Protein AF-A0A946BIQ6-F1 (afdb_monomer)

Structure (mmCIF, N/CA/C/O backbone):
data_AF-A0A946BIQ6-F1
#
_entry.id   AF-A0A946BIQ6-F1
#
loop_
_atom_site.group_PDB
_atom_site.id
_atom_site.type_symbol
_atom_site.label_atom_id
_atom_site.label_alt_id
_atom_site.label_comp_id
_atom_site.label_asym_id
_atom_site.label_entity_id
_atom_site.label_seq_id
_atom_site.pdbx_PDB_ins_code
_atom_site.Cartn_x
_atom_site.Cartn_y
_atom_site.Cartn_z
_atom_site.occupancy
_atom_site.B_iso_or_equiv
_atom_site.auth_seq_id
_atom_site.auth_comp_id
_atom_site.auth_asym_id
_atom_site.auth_atom_id
_atom_site.pdbx_PDB_model_num
ATOM 1 N N . ALA A 1 1 ? 3.561 -7.572 -13.811 1.00 83.50 1 ALA A N 1
ATOM 2 C CA . ALA A 1 1 ? 2.658 -7.752 -12.661 1.00 83.50 1 ALA A CA 1
ATOM 3 C C . ALA A 1 1 ? 2.772 -6.523 -11.781 1.00 83.50 1 ALA A C 1
ATOM 5 O O . ALA A 1 1 ? 3.884 -6.021 -11.626 1.00 83.50 1 ALA A O 1
ATOM 6 N N . ASP A 1 2 ? 1.647 -6.059 -11.250 1.00 92.12 2 ASP A N 1
ATOM 7 C CA . ASP A 1 2 ? 1.585 -4.855 -10.425 1.00 92.12 2 ASP A CA 1
ATOM 8 C C . ASP A 1 2 ? 1.421 -5.251 -8.961 1.00 92.12 2 ASP A C 1
ATOM 10 O O . ASP A 1 2 ? 0.727 -6.221 -8.645 1.00 92.12 2 ASP A O 1
ATOM 14 N N . MET A 1 3 ? 2.107 -4.539 -8.073 1.00 95.19 3 MET A N 1
ATOM 15 C CA . MET A 1 3 ? 2.169 -4.881 -6.655 1.00 95.19 3 MET A CA 1
ATOM 16 C C . MET A 1 3 ? 2.279 -3.624 -5.796 1.00 95.19 3 MET A C 1
ATOM 18 O O . MET A 1 3 ? 2.905 -2.638 -6.180 1.00 95.19 3 MET A O 1
ATOM 22 N N . VAL A 1 4 ? 1.685 -3.681 -4.607 1.00 94.12 4 VAL A N 1
ATOM 23 C CA . VAL A 1 4 ? 1.721 -2.611 -3.611 1.00 94.12 4 VAL A CA 1
ATOM 24 C C . VAL A 1 4 ? 2.178 -3.205 -2.287 1.00 94.12 4 VAL A C 1
ATOM 26 O O .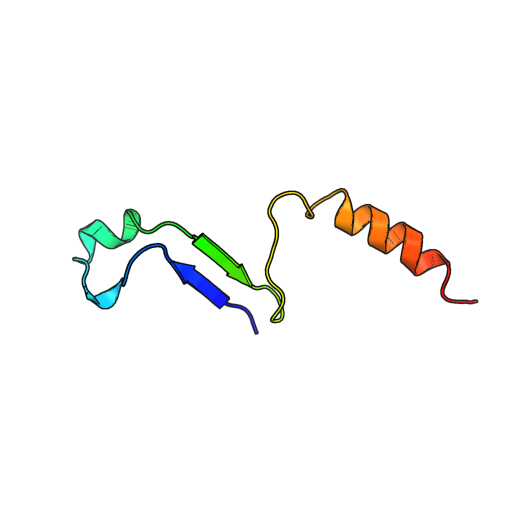 VAL A 1 4 ? 1.652 -4.231 -1.858 1.00 94.12 4 VAL A O 1
ATOM 29 N N . ILE A 1 5 ? 3.141 -2.557 -1.638 1.00 95.12 5 ILE A N 1
ATOM 30 C CA . ILE A 1 5 ? 3.551 -2.879 -0.271 1.00 95.12 5 ILE A CA 1
ATOM 31 C C . ILE A 1 5 ? 2.922 -1.850 0.661 1.00 95.12 5 ILE A C 1
ATOM 33 O O . ILE A 1 5 ? 3.037 -0.640 0.444 1.00 95.12 5 ILE A O 1
ATOM 37 N N . LEU A 1 6 ? 2.229 -2.351 1.679 1.00 97.00 6 LEU A N 1
ATOM 38 C CA . LEU A 1 6 ? 1.541 -1.554 2.685 1.00 97.00 6 LEU A CA 1
ATOM 39 C C . LEU A 1 6 ? 2.415 -1.416 3.928 1.00 97.00 6 LEU A C 1
ATOM 41 O O . LEU A 1 6 ? 3.144 -2.338 4.283 1.00 97.00 6 LEU A O 1
ATOM 45 N N . ASN A 1 7 ? 2.273 -0.292 4.623 1.00 96.81 7 ASN A N 1
ATOM 46 C CA . ASN A 1 7 ? 3.000 -0.009 5.860 1.00 96.81 7 ASN A CA 1
ATOM 47 C C . ASN A 1 7 ? 2.616 -0.922 7.045 1.00 96.81 7 ASN A C 1
ATOM 49 O O . ASN A 1 7 ? 3.249 -0.862 8.098 1.00 96.81 7 ASN A O 1
ATOM 53 N N . GLN A 1 8 ? 1.533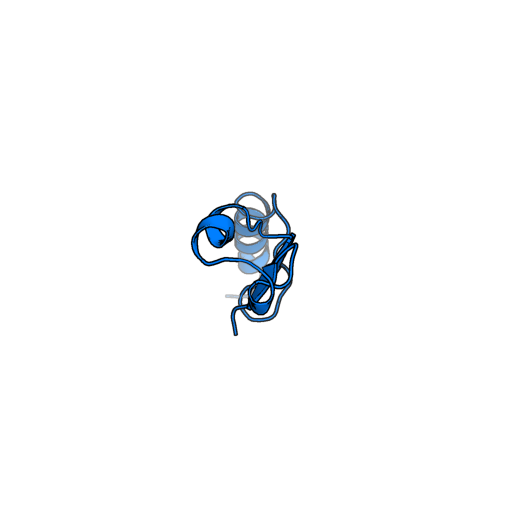 -1.698 6.92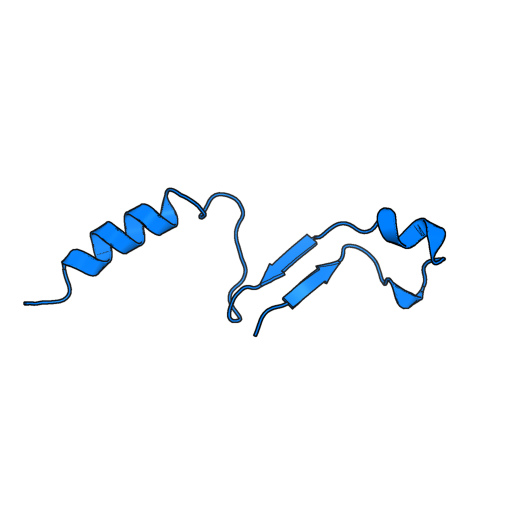2 1.00 96.88 8 GLN A N 1
ATOM 54 C CA . GLN A 1 8 ? 0.992 -2.572 7.964 1.00 96.88 8 GLN A CA 1
ATOM 55 C C . GLN A 1 8 ? 0.340 -3.816 7.351 1.00 96.88 8 GLN A C 1
ATOM 57 O O . GLN A 1 8 ? -0.097 -3.802 6.200 1.00 96.88 8 GLN A O 1
ATOM 62 N N . ASP A 1 9 ? 0.238 -4.877 8.153 1.00 96.19 9 ASP A N 1
ATOM 63 C CA . ASP A 1 9 ? -0.464 -6.109 7.793 1.00 96.19 9 ASP A CA 1
ATOM 64 C C . ASP A 1 9 ? -1.991 -5.890 7.837 1.00 96.19 9 ASP A C 1
ATOM 66 O O . ASP A 1 9 ? -2.555 -5.738 8.927 1.00 96.19 9 ASP A O 1
ATOM 70 N N . PRO A 1 10 ? -2.686 -5.891 6.684 1.00 95.88 10 PRO A N 1
ATOM 71 C CA . PRO A 1 10 ? -4.116 -5.609 6.627 1.00 95.88 10 PRO A CA 1
ATOM 72 C C . PRO A 1 10 ? -4.967 -6.706 7.278 1.00 95.88 10 PRO A C 1
ATOM 74 O O . PRO A 1 10 ? -6.100 -6.434 7.667 1.00 95.88 10 PRO A O 1
ATOM 77 N N . LEU A 1 11 ? -4.446 -7.932 7.423 1.00 96.56 11 LEU A N 1
ATOM 78 C CA . LEU A 1 11 ? -5.187 -9.057 8.003 1.00 96.56 11 LEU A CA 1
ATOM 79 C C . LEU A 1 11 ? -5.273 -8.982 9.530 1.00 96.56 11 LEU A C 1
ATOM 81 O O . LEU A 1 11 ? -6.068 -9.695 10.140 1.00 96.56 11 LEU A O 1
ATOM 85 N N . LYS A 1 12 ? -4.466 -8.115 10.148 1.00 97.06 12 LYS A N 1
ATOM 86 C CA . LYS A 1 12 ? -4.466 -7.868 11.595 1.00 97.06 12 LYS A CA 1
ATOM 87 C C . LYS A 1 12 ? -5.302 -6.655 12.002 1.00 97.06 12 LYS A C 1
ATOM 89 O O . LYS A 1 12 ? -5.449 -6.413 13.196 1.00 97.06 12 LYS A O 1
ATOM 94 N N . LEU A 1 13 ? -5.828 -5.894 11.041 1.00 96.19 13 LEU A N 1
ATOM 95 C CA . LEU A 1 13 ? -6.604 -4.680 11.292 1.00 96.19 13 LEU A CA 1
ATOM 96 C C . LEU A 1 13 ? -8.105 -4.962 11.329 1.00 96.19 13 LEU A C 1
ATOM 98 O O . LEU A 1 13 ? -8.617 -5.827 10.613 1.00 96.19 13 LEU A O 1
ATOM 102 N N . ALA A 1 14 ? -8.843 -4.171 12.109 1.00 97.06 14 ALA A N 1
ATOM 103 C CA . ALA A 1 14 ? -10.295 -4.182 12.011 1.00 97.06 14 ALA A CA 1
ATOM 104 C C . ALA A 1 14 ? -10.743 -3.564 10.667 1.00 97.06 14 ALA A C 1
ATOM 106 O O . ALA A 1 14 ? -10.120 -2.615 10.184 1.00 97.06 14 ALA A O 1
ATOM 107 N N . PRO A 1 15 ? -11.882 -3.984 10.080 1.00 96.25 15 PRO A N 1
ATOM 108 C CA . PRO A 1 15 ? -12.353 -3.445 8.797 1.00 96.25 15 PRO A CA 1
ATOM 109 C C . PRO A 1 15 ? -12.498 -1.915 8.758 1.00 96.25 15 PRO A C 1
ATOM 111 O O . PRO A 1 15 ? -12.289 -1.286 7.723 1.00 96.25 15 PRO A O 1
ATOM 114 N N . LYS A 1 16 ? -12.833 -1.298 9.898 1.00 96.31 16 LYS A N 1
ATOM 115 C CA . LYS A 1 16 ? -12.965 0.162 10.039 1.00 96.31 16 LYS A CA 1
ATOM 116 C C . LYS A 1 16 ? -11.620 0.890 9.952 1.00 96.31 16 LYS A C 1
ATOM 118 O O . LYS A 1 16 ? -11.583 2.060 9.587 1.00 96.31 16 LYS A O 1
ATOM 123 N N . GLU A 1 17 ? -10.533 0.197 10.265 1.00 96.38 17 GLU A N 1
ATOM 124 C CA . GLU A 1 17 ? -9.180 0.745 10.342 1.00 96.38 17 GLU A CA 1
ATOM 125 C C . GLU A 1 17 ? -8.413 0.585 9.030 1.00 96.38 17 GLU A C 1
ATOM 127 O O . GLU A 1 17 ? -7.398 1.247 8.846 1.00 96.38 17 GLU A O 1
ATOM 132 N N . LEU A 1 18 ? -8.915 -0.204 8.072 1.00 95.62 18 LEU A N 1
ATOM 133 C CA . LEU A 1 18 ? -8.276 -0.409 6.763 1.00 95.62 18 LEU A CA 1
ATOM 134 C C . LEU A 1 18 ? -8.003 0.903 6.011 1.00 95.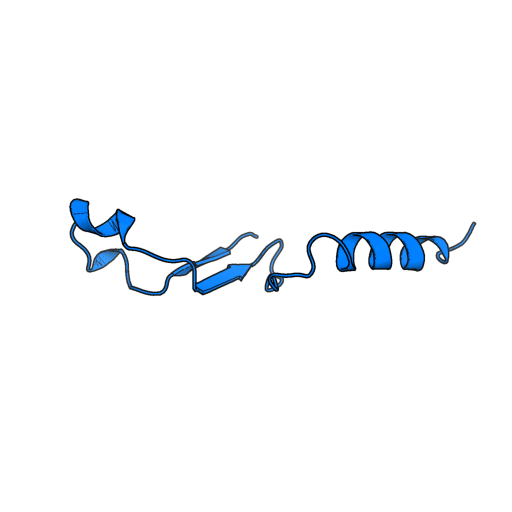62 18 LEU A C 1
ATOM 136 O O . LEU A 1 18 ? -7.059 0.991 5.235 1.00 95.62 18 LEU A O 1
ATOM 140 N N . ARG A 1 19 ? -8.785 1.959 6.266 1.00 94.75 19 ARG A N 1
ATOM 141 C CA . ARG A 1 19 ? -8.560 3.292 5.676 1.00 94.75 19 ARG A CA 1
ATOM 142 C C . ARG A 1 19 ? -7.311 4.007 6.202 1.00 94.75 19 ARG A C 1
ATOM 144 O O . ARG A 1 19 ? -6.927 5.025 5.640 1.00 94.75 19 ARG A O 1
ATOM 151 N N . SER A 1 20 ? -6.703 3.507 7.276 1.00 94.88 20 SER A N 1
ATOM 152 C CA . SER A 1 20 ? -5.447 4.029 7.825 1.00 94.88 20 SER A CA 1
ATOM 153 C C . SER A 1 20 ? -4.204 3.502 7.100 1.00 94.88 20 SER A C 1
ATOM 155 O O . SER A 1 20 ? -3.120 4.064 7.278 1.00 94.88 20 SER A O 1
ATOM 157 N N . LEU A 1 21 ? -4.358 2.457 6.276 1.00 96.56 21 LEU A N 1
ATOM 158 C CA . LEU A 1 21 ? -3.273 1.869 5.500 1.00 96.56 21 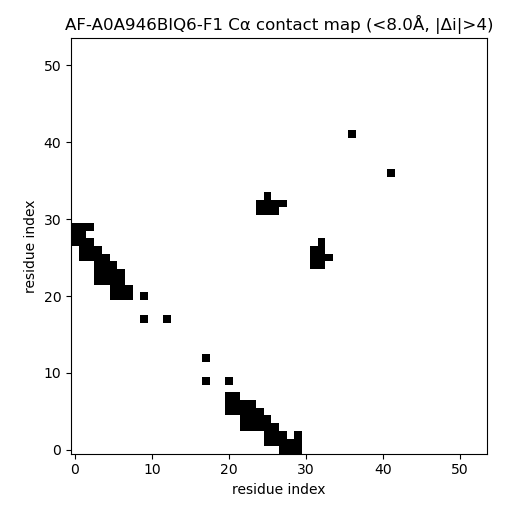LEU A CA 1
ATOM 159 C C . LEU A 1 21 ? -2.669 2.904 4.552 1.00 96.56 21 LEU A C 1
ATOM 161 O O . LEU A 1 21 ? -3.375 3.650 3.870 1.00 96.56 21 LEU A O 1
ATOM 165 N N . LYS A 1 22 ? -1.340 2.921 4.493 1.00 95.94 22 LYS A N 1
ATOM 166 C CA . LYS A 1 22 ? -0.570 3.761 3.580 1.00 95.94 22 LYS A CA 1
ATOM 167 C C . LYS A 1 22 ? 0.270 2.875 2.678 1.00 95.94 22 LYS A C 1
ATOM 169 O O . LYS A 1 22 ? 0.802 1.853 3.110 1.00 95.94 22 LYS A O 1
ATOM 174 N N . VAL A 1 23 ? 0.395 3.295 1.426 1.00 93.38 23 VAL A N 1
ATOM 175 C CA . VAL A 1 23 ? 1.325 2.676 0.487 1.00 93.38 23 VAL A CA 1
ATOM 176 C C . VAL A 1 23 ? 2.739 3.077 0.879 1.00 93.38 23 VAL A C 1
ATOM 178 O O . VAL A 1 23 ? 3.037 4.266 0.976 1.00 93.38 23 VAL A O 1
ATOM 181 N N . GLU A 1 24 ? 3.590 2.084 1.103 1.00 92.69 24 GLU A N 1
ATOM 182 C CA . GLU A 1 24 ? 5.017 2.283 1.344 1.00 92.69 24 GLU A CA 1
ATOM 183 C C . GLU A 1 24 ? 5.804 2.167 0.040 1.00 92.69 24 GLU A C 1
ATOM 185 O O . GLU A 1 24 ? 6.654 3.006 -0.248 1.00 92.69 24 GLU A O 1
ATOM 190 N N . LYS A 1 25 ? 5.477 1.162 -0.784 1.00 92.38 25 LYS A N 1
ATOM 191 C CA . LYS A 1 25 ? 6.106 0.952 -2.092 1.00 92.38 25 LYS A CA 1
ATOM 192 C C . LYS A 1 25 ? 5.085 0.563 -3.143 1.00 92.38 25 LYS A C 1
ATOM 194 O O . LYS A 1 25 ? 4.145 -0.186 -2.872 1.00 92.38 25 LYS A O 1
ATOM 199 N N . LEU A 1 26 ? 5.315 1.034 -4.360 1.00 91.81 26 LEU A N 1
ATOM 200 C CA . LEU A 1 26 ? 4.547 0.673 -5.541 1.00 91.81 26 LEU A CA 1
ATOM 201 C C . LEU A 1 26 ? 5.489 -0.001 -6.533 1.00 91.81 26 LEU A C 1
ATOM 203 O O . LEU A 1 26 ? 6.589 0.484 -6.768 1.00 91.81 26 LEU A O 1
ATOM 207 N N . PHE A 1 27 ? 5.049 -1.101 -7.127 1.00 91.25 27 PHE A N 1
ATOM 208 C CA . PHE A 1 27 ? 5.744 -1.766 -8.216 1.00 91.25 27 PHE A CA 1
ATOM 209 C C . PHE A 1 27 ? 4.814 -1.826 -9.421 1.00 91.25 27 PHE A C 1
ATOM 211 O O . PHE A 1 27 ? 3.715 -2.376 -9.333 1.00 91.25 27 PHE A O 1
ATOM 218 N N . LEU A 1 28 ? 5.268 -1.282 -10.545 1.00 89.38 28 LEU A N 1
ATOM 219 C CA . LEU A 1 28 ? 4.545 -1.291 -11.815 1.00 89.38 28 LEU A CA 1
ATOM 220 C C . LEU A 1 28 ? 5.314 -2.156 -12.804 1.00 89.38 28 LEU A C 1
ATOM 222 O O . LEU A 1 28 ? 6.517 -1.967 -12.991 1.00 89.38 28 LEU A O 1
ATOM 226 N N . ASN A 1 29 ? 4.643 -3.120 -13.434 1.00 88.06 29 ASN A N 1
ATOM 227 C CA . ASN A 1 29 ? 5.289 -4.062 -14.354 1.00 88.06 29 ASN A CA 1
ATOM 228 C C . ASN A 1 29 ? 6.536 -4.755 -13.760 1.00 88.06 29 ASN A C 1
ATOM 230 O O . ASN A 1 29 ? 7.499 -5.037 -14.469 1.00 88.06 29 ASN A O 1
ATOM 234 N N . GLY A 1 30 ? 6.523 -5.036 -12.453 1.00 86.81 30 GLY A N 1
ATOM 235 C CA . GLY A 1 30 ? 7.641 -5.659 -11.735 1.00 86.81 30 GLY A CA 1
ATOM 236 C C . GLY A 1 30 ? 8.830 -4.738 -11.428 1.00 86.81 30 GLY A C 1
ATOM 237 O O . GLY A 1 30 ? 9.832 -5.226 -10.914 1.00 86.81 30 GLY A O 1
ATOM 238 N N . LYS A 1 31 ? 8.744 -3.431 -11.711 1.00 86.06 31 LYS A N 1
ATOM 239 C CA . LYS A 1 31 ? 9.770 -2.434 -11.364 1.00 86.06 31 LYS A CA 1
ATOM 240 C C . LYS A 1 31 ? 9.293 -1.552 -1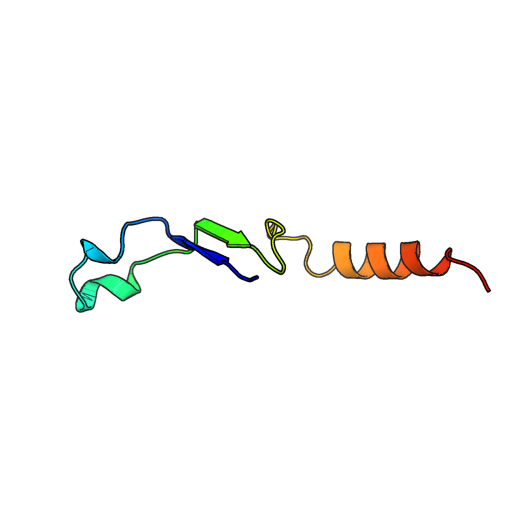0.216 1.00 86.06 31 LYS A C 1
ATOM 242 O O . LYS A 1 31 ? 8.136 -1.138 -10.219 1.00 86.06 31 LYS A O 1
ATOM 247 N N . GLU A 1 32 ? 10.175 -1.267 -9.258 1.00 87.94 32 GLU A N 1
ATOM 248 C CA . GLU A 1 32 ? 9.887 -0.321 -8.173 1.00 87.94 32 GLU A CA 1
ATOM 249 C C . GLU A 1 32 ? 9.630 1.068 -8.768 1.00 87.94 32 GLU A C 1
ATOM 251 O O . GLU A 1 32 ? 10.367 1.539 -9.634 1.00 87.94 32 GLU A O 1
ATOM 256 N N . TYR A 1 33 ? 8.528 1.684 -8.356 1.00 83.62 33 TYR A N 1
ATOM 257 C CA . TYR A 1 33 ? 8.134 3.014 -8.783 1.00 83.62 33 TYR A CA 1
ATOM 258 C C . TYR A 1 33 ? 8.702 4.049 -7.815 1.00 83.62 33 TYR A C 1
ATOM 260 O O . TYR A 1 33 ? 8.345 4.068 -6.636 1.00 83.62 33 TYR A O 1
ATOM 268 N N . GLU A 1 34 ? 9.535 4.948 -8.331 1.00 79.69 34 GLU A N 1
ATOM 269 C CA . GLU A 1 34 ? 10.076 6.070 -7.571 1.00 79.69 34 GLU A CA 1
ATOM 270 C C . GLU A 1 34 ? 9.213 7.332 -7.774 1.00 79.69 34 GLU A C 1
ATOM 272 O O . GLU A 1 34 ? 9.043 7.810 -8.907 1.00 79.69 34 GLU A O 1
ATOM 277 N N . PRO A 1 35 ? 8.654 7.914 -6.695 1.00 67.00 35 PRO A N 1
ATOM 278 C CA . PRO A 1 35 ? 7.915 9.169 -6.779 1.00 67.00 35 PRO A CA 1
ATOM 279 C C . PRO A 1 35 ? 8.817 10.289 -7.321 1.00 67.00 35 PRO A C 1
ATOM 281 O O . PRO A 1 35 ? 9.883 10.552 -6.776 1.00 67.00 35 PRO A O 1
ATOM 284 N N . GLY A 1 36 ? 8.389 10.963 -8.393 1.00 66.50 36 GLY A N 1
ATOM 285 C CA . GLY A 1 36 ? 9.169 12.019 -9.061 1.00 66.50 36 GLY A CA 1
ATOM 286 C C . GLY A 1 36 ? 9.714 11.637 -10.442 1.00 66.50 36 GLY A C 1
ATOM 287 O O . GLY A 1 36 ? 10.033 12.525 -11.232 1.00 66.50 36 GLY A O 1
ATOM 288 N N . MET A 1 37 ? 9.703 10.348 -10.809 1.00 61.19 37 MET A N 1
ATOM 289 C CA . MET A 1 37 ? 9.994 9.910 -12.186 1.00 61.19 37 MET A CA 1
ATOM 290 C C . MET A 1 37 ? 8.906 10.304 -13.202 1.00 61.19 37 MET A C 1
ATOM 292 O O . MET A 1 37 ? 9.188 10.397 -14.396 1.00 61.19 37 MET A O 1
ATOM 296 N N . GLY A 1 38 ? 7.667 10.535 -12.752 1.00 67.44 38 GLY A N 1
ATOM 297 C CA . GLY A 1 38 ? 6.457 10.499 -13.589 1.00 67.44 38 GLY A CA 1
ATOM 298 C C . GLY A 1 38 ? 6.356 11.505 -14.744 1.00 67.44 38 GLY A C 1
ATOM 299 O O . GLY A 1 38 ? 5.582 11.270 -15.663 1.00 67.44 38 GLY A O 1
ATOM 300 N N . LEU A 1 39 ? 7.138 12.590 -14.749 1.00 60.72 39 LEU A N 1
ATOM 301 C CA . LEU A 1 39 ? 7.170 13.546 -15.869 1.00 60.72 39 LEU A CA 1
ATOM 302 C C . LEU A 1 39 ? 8.558 13.647 -16.496 1.00 60.72 39 LEU A C 1
ATOM 304 O O . LEU A 1 39 ? 8.704 13.436 -17.696 1.00 60.72 39 LEU A O 1
ATOM 308 N N . MET A 1 40 ? 9.593 13.896 -15.693 1.00 62.34 40 MET A N 1
ATOM 309 C CA . MET A 1 40 ? 10.955 14.026 -16.217 1.00 62.34 40 MET A CA 1
ATOM 310 C C . MET A 1 40 ? 11.499 12.703 -16.766 1.00 62.34 40 MET A C 1
ATOM 312 O O . MET A 1 40 ? 12.128 12.709 -17.817 1.00 62.34 40 MET A O 1
ATOM 316 N N . GLY A 1 41 ? 11.203 11.565 -16.130 1.00 66.75 41 GLY A N 1
ATOM 317 C CA . GLY A 1 41 ? 11.611 10.245 -16.619 1.00 66.75 41 GLY A CA 1
ATOM 318 C C . GLY A 1 41 ? 10.870 9.827 -17.893 1.00 66.75 41 GLY A C 1
ATOM 319 O O . GLY A 1 41 ? 11.487 9.290 -18.810 1.00 66.75 41 GLY A O 1
ATOM 320 N N . MET A 1 42 ? 9.570 10.128 -18.006 1.00 65.31 42 MET A N 1
ATOM 321 C CA . MET A 1 42 ? 8.815 9.912 -19.253 1.00 65.31 42 MET A CA 1
ATOM 322 C C . MET A 1 42 ? 9.350 10.775 -20.403 1.00 65.31 42 MET A C 1
ATOM 324 O O . MET A 1 42 ? 9.522 10.268 -21.511 1.00 65.31 42 MET A O 1
ATOM 328 N N . LEU A 1 43 ? 9.658 12.051 -20.148 1.00 67.62 43 LEU A N 1
ATOM 329 C CA . LEU A 1 43 ? 10.264 12.938 -21.145 1.00 67.62 43 LEU A CA 1
ATOM 330 C C . LEU A 1 43 ? 11.667 12.460 -21.537 1.00 67.62 43 LEU A C 1
ATOM 332 O O . LEU A 1 43 ? 11.959 12.349 -22.724 1.00 67.62 43 LEU A O 1
ATOM 336 N N . TRP A 1 44 ? 12.516 12.108 -20.570 1.00 65.44 44 TRP A N 1
ATOM 337 C CA . TRP A 1 44 ? 13.873 11.627 -20.837 1.00 65.44 44 TRP A CA 1
ATOM 338 C C . TRP A 1 44 ? 13.878 10.332 -21.653 1.00 65.44 44 TRP A C 1
ATOM 340 O O . TRP A 1 44 ? 14.640 10.213 -22.608 1.00 65.44 44 TRP A O 1
ATOM 350 N N . ASN A 1 45 ? 12.978 9.394 -21.344 1.00 65.50 45 ASN A N 1
ATOM 351 C CA . ASN A 1 45 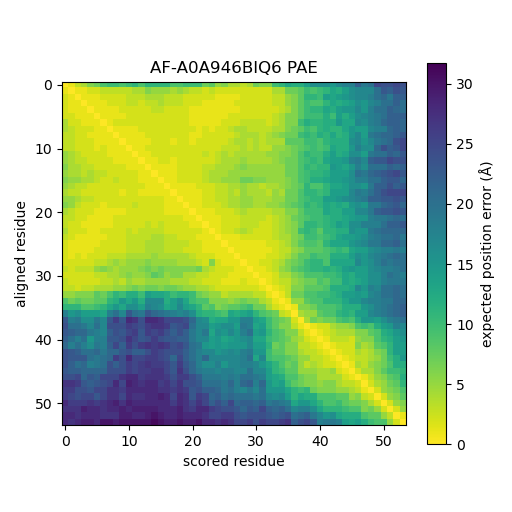? 12.822 8.161 -22.117 1.00 65.50 45 ASN A CA 1
ATOM 352 C C . ASN A 1 45 ? 12.293 8.426 -23.538 1.00 65.50 45 ASN A C 1
ATOM 354 O O . ASN A 1 45 ? 12.704 7.744 -24.473 1.00 65.50 45 ASN A O 1
ATOM 358 N N . SER A 1 46 ? 11.444 9.442 -23.728 1.00 62.41 46 SER A N 1
ATOM 359 C CA . SER A 1 46 ? 10.987 9.880 -25.057 1.00 62.41 46 SER A CA 1
ATOM 360 C C . SER A 1 46 ? 12.115 10.516 -25.889 1.00 62.41 46 SER A C 1
ATOM 362 O O . SER A 1 46 ? 12.244 10.246 -27.083 1.00 62.41 46 SER A O 1
ATOM 364 N N . PHE A 1 47 ? 12.993 11.307 -25.261 1.00 63.19 47 PHE A N 1
ATOM 365 C CA . PHE A 1 47 ? 14.180 11.867 -25.920 1.00 63.19 47 PHE A CA 1
ATOM 366 C C . PHE A 1 47 ? 15.255 10.807 -26.208 1.00 63.19 47 PHE A C 1
ATOM 368 O O . PHE A 1 47 ? 15.857 10.829 -27.280 1.00 63.19 47 PHE A O 1
ATOM 375 N N . ALA A 1 48 ? 15.478 9.860 -25.294 1.00 68.75 48 ALA A N 1
ATOM 376 C CA . ALA A 1 48 ? 16.450 8.781 -25.464 1.00 68.75 48 ALA A CA 1
ATOM 377 C C . ALA A 1 48 ? 16.002 7.740 -26.509 1.00 68.75 48 ALA A C 1
ATOM 379 O O . ALA A 1 48 ? 16.828 7.264 -27.286 1.00 68.75 48 ALA A O 1
ATOM 380 N N . GLY A 1 49 ? 14.699 7.446 -26.593 1.00 58.06 49 GLY A N 1
ATOM 381 C CA . GLY A 1 49 ? 14.123 6.528 -27.584 1.00 58.06 49 GLY A CA 1
ATOM 382 C C . GLY A 1 49 ? 14.131 7.049 -29.027 1.00 58.06 49 GLY A C 1
ATOM 383 O O . GLY A 1 49 ? 13.953 6.269 -29.954 1.00 58.06 49 GLY A O 1
ATOM 384 N N . ARG A 1 50 ? 14.391 8.347 -29.255 1.00 58.47 50 ARG A N 1
ATOM 385 C CA . ARG A 1 50 ? 14.534 8.924 -30.609 1.00 58.47 50 ARG A CA 1
ATOM 386 C C . ARG A 1 50 ? 15.860 8.592 -31.304 1.00 58.47 50 ARG A C 1
ATOM 388 O O . ARG A 1 50 ? 15.994 8.915 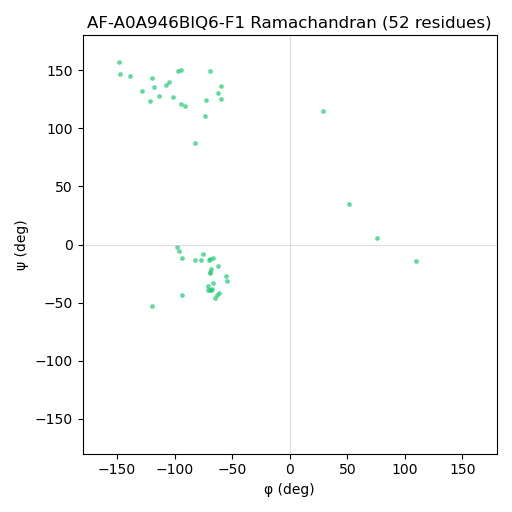-32.480 1.00 58.47 50 ARG A O 1
ATOM 395 N N . ASN A 1 51 ? 16.817 7.971 -30.608 1.00 56.59 51 ASN A N 1
ATOM 396 C CA . ASN A 1 51 ? 18.107 7.560 -31.179 1.00 56.59 51 ASN A CA 1
ATOM 397 C C . ASN A 1 51 ? 18.157 6.078 -31.604 1.00 56.59 51 ASN A C 1
ATOM 399 O O . ASN A 1 51 ? 19.164 5.646 -32.167 1.00 56.59 51 ASN A O 1
ATOM 403 N N . GLU A 1 52 ? 17.089 5.296 -31.401 1.00 52.19 52 GLU A N 1
ATOM 404 C CA . GLU A 1 52 ? 16.954 3.977 -32.031 1.00 52.19 52 GLU A CA 1
ATOM 405 C C . GLU A 1 52 ? 16.417 4.132 -33.463 1.00 52.19 52 GLU A C 1
ATOM 407 O O . GLU A 1 52 ? 15.218 4.131 -33.709 1.00 52.19 52 GLU A O 1
ATOM 412 N N . LYS A 1 53 ? 17.375 4.334 -34.379 1.00 39.97 53 LYS A N 1
ATOM 413 C CA . LYS A 1 53 ? 17.372 4.084 -35.834 1.00 39.97 53 LYS A CA 1
ATOM 414 C C . LYS A 1 53 ? 16.033 4.164 -36.591 1.00 39.97 53 LYS A C 1
ATOM 416 O O . LYS A 1 53 ? 15.211 3.252 -36.532 1.00 39.97 53 LYS A O 1
ATOM 421 N N . ILE A 1 54 ? 15.960 5.153 -37.486 1.00 44.38 54 ILE A N 1
ATOM 422 C CA . ILE A 1 54 ? 15.603 4.872 -38.888 1.00 44.38 54 ILE A CA 1
ATOM 423 C C . ILE A 1 54 ? 16.902 4.481 -39.597 1.00 44.38 54 ILE A C 1
ATOM 425 O O . ILE A 1 54 ? 17.915 5.173 -39.338 1.00 44.38 54 ILE A O 1
#

Nearest PDB structures (foldseek):
  2yh6-assembly2_B  TM=3.983E-01  e=7.756E+00  Escherichia coli BL21(DE3)
  2yh6-assembly2_A  TM=4.066E-01  e=7.26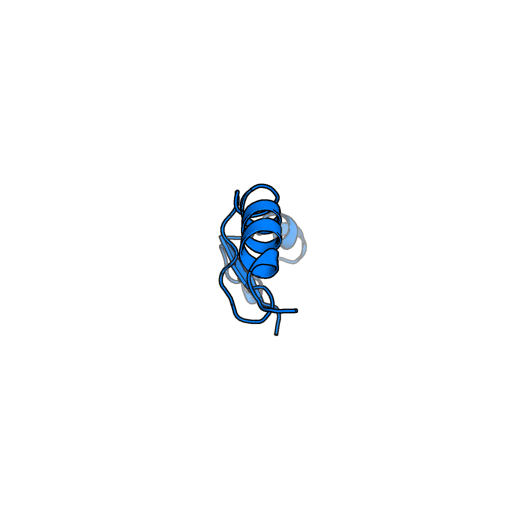5E+00  Escherichia coli BL21(DE3)
  6lys-assembly1_C  TM=4.022E-01  e=8.842E+00  Escherichia coli K-12

Radius of gyration: 17.24 Å; Cα contacts (8 Å, |Δi|>4): 44; chains: 1; bounding box: 31×23×51 Å

Sequence (54 aa):
ADMVILNQDPLKLAPKELRSLKVEKLFLNGKEYEPGMGLMGMLWNSFAGRNEKI

Solvent-accessible surface area (backbone atoms only — not comparable to full-atom values): 3503 Å² total; per-residue (Å²): 94,74,49,74,42,57,75,62,70,72,90,79,50,56,84,87,51,58,82,73,65,44,79,70,44,43,25,55,74,71,39,80,59,63,94,78,41,81,56,63,47,54,51,50,50,56,63,60,56,70,70,69,69,134

Secondary structure (DSSP, 8-state):
--EEEESS-GGGS-TTTGGG--EEEEEETTEEPPTTHHHHHHHHHHHHGGGS--

pLDDT: mean 81.1, std 16.5, range [39.97, 97.06]

Mean predicted aligned error: 10.27 Å

Foldseek 3Di:
DKDFDWPDDCVPDDPVCSVVIDTPWIADPNHTDDPPCVPVVVVVCVVVVVPPDD